Protein AF-A0A354UBU0-F1 (afdb_monomer_lite)

Foldseek 3Di:
DPPPQQKDKDQADPVCPVVVVVVLVVVVWDWDDDPQWPIWTDDDQWIWTQGPRRIIMIHGD

Structure (mmCIF, N/CA/C/O backbone):
data_AF-A0A354UBU0-F1
#
_entry.id   AF-A0A354UBU0-F1
#
loop_
_atom_site.group_PDB
_atom_site.id
_atom_site.type_symbol
_atom_site.label_atom_id
_atom_site.label_alt_id
_atom_site.label_comp_id
_atom_site.label_asym_id
_atom_site.label_entity_id
_atom_site.label_seq_id
_atom_site.pdbx_PDB_ins_code
_atom_site.Cartn_x
_atom_site.Cartn_y
_atom_site.Cartn_z
_atom_site.occupancy
_atom_site.B_iso_or_equiv
_atom_site.auth_seq_id
_atom_site.auth_comp_id
_atom_site.auth_asym_id
_atom_site.auth_atom_id
_atom_site.pdbx_PDB_model_num
ATOM 1 N N . MET A 1 1 ? 10.838 -15.747 24.741 1.00 43.00 1 MET A N 1
ATOM 2 C CA . MET A 1 1 ? 9.787 -14.897 24.146 1.00 43.00 1 MET A CA 1
ATOM 3 C C . MET A 1 1 ? 9.821 -15.143 22.646 1.00 43.00 1 MET A C 1
ATOM 5 O O . MET A 1 1 ? 10.844 -14.811 22.062 1.00 43.00 1 MET A O 1
ATOM 9 N N . PRO A 1 2 ? 8.831 -15.799 22.016 1.00 46.03 2 PRO A N 1
ATOM 10 C CA . PRO A 1 2 ? 8.842 -15.913 20.569 1.00 46.03 2 PRO A CA 1
ATOM 11 C C . PRO A 1 2 ? 8.523 -14.531 20.000 1.00 46.03 2 PRO A C 1
ATOM 13 O O . PRO A 1 2 ? 7.465 -13.956 20.235 1.00 46.03 2 PRO A O 1
ATOM 16 N N . GLU A 1 3 ? 9.514 -13.970 19.329 1.00 53.00 3 GLU A N 1
ATOM 17 C CA . GLU A 1 3 ? 9.469 -12.741 18.553 1.00 53.00 3 GLU A CA 1
ATOM 18 C C . GLU A 1 3 ? 8.410 -12.894 17.455 1.00 53.00 3 GLU A C 1
ATOM 20 O O . GLU A 1 3 ? 8.657 -13.483 16.404 1.00 53.00 3 GLU A O 1
ATOM 25 N N . ASN A 1 4 ? 7.195 -12.421 17.745 1.00 54.34 4 ASN A N 1
ATOM 26 C CA . ASN A 1 4 ? 6.042 -12.496 16.856 1.00 54.34 4 ASN A CA 1
ATOM 27 C C . ASN A 1 4 ? 6.280 -11.579 15.646 1.00 54.34 4 ASN A C 1
ATOM 29 O O . ASN A 1 4 ? 5.864 -10.421 15.615 1.00 54.34 4 ASN A O 1
ATOM 33 N N . LYS A 1 5 ? 7.039 -12.069 14.663 1.00 60.44 5 LYS A N 1
ATOM 34 C CA . LYS A 1 5 ? 7.306 -11.380 13.400 1.00 60.44 5 LYS A CA 1
ATOM 35 C C . LYS A 1 5 ? 6.048 -11.449 12.534 1.00 60.44 5 LYS A C 1
ATOM 37 O O . LYS A 1 5 ? 6.009 -12.170 11.543 1.00 60.44 5 LYS A O 1
ATOM 42 N N . ASN A 1 6 ? 5.034 -10.655 12.877 1.00 81.25 6 ASN A N 1
ATOM 43 C CA . ASN A 1 6 ? 3.853 -10.400 12.044 1.00 81.25 6 ASN A CA 1
ATOM 44 C C . ASN A 1 6 ? 4.217 -9.513 10.833 1.00 81.25 6 ASN A C 1
ATOM 46 O O . ASN A 1 6 ? 3.529 -8.542 10.530 1.00 81.25 6 ASN A O 1
ATOM 50 N N . CYS A 1 7 ? 5.339 -9.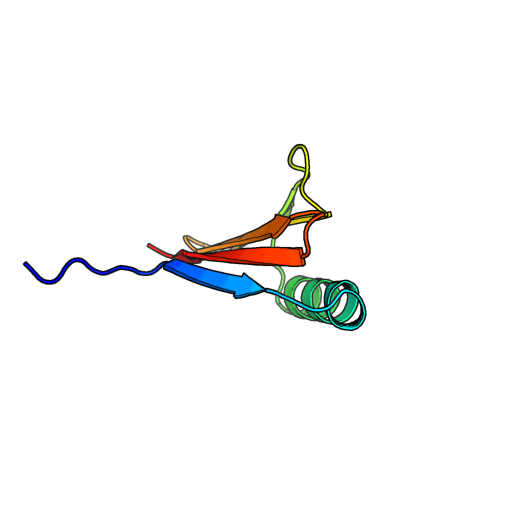799 10.166 1.00 86.75 7 CYS A N 1
ATOM 51 C CA . CYS A 1 7 ? 5.855 -9.049 9.031 1.00 86.75 7 CYS A CA 1
ATOM 52 C C . CYS A 1 7 ? 6.155 -10.010 7.879 1.00 86.75 7 CYS A C 1
ATOM 54 O O . CYS A 1 7 ? 7.048 -10.853 7.967 1.00 86.75 7 CYS A O 1
ATOM 56 N N . ILE A 1 8 ? 5.400 -9.875 6.794 1.00 90.12 8 ILE A N 1
ATOM 57 C CA . ILE A 1 8 ? 5.581 -10.618 5.553 1.00 90.12 8 ILE A CA 1
ATOM 58 C C . ILE A 1 8 ? 6.217 -9.672 4.544 1.00 90.12 8 ILE A C 1
ATOM 60 O O . ILE A 1 8 ? 5.672 -8.612 4.246 1.00 90.12 8 ILE A O 1
ATOM 64 N N . VAL A 1 9 ? 7.355 -10.074 3.985 1.00 93.12 9 VAL A N 1
ATOM 65 C CA . VAL A 1 9 ? 8.023 -9.340 2.909 1.00 93.12 9 VAL A CA 1
ATOM 66 C C . VAL A 1 9 ? 8.142 -10.256 1.702 1.00 93.12 9 VAL A C 1
ATOM 68 O O . VAL A 1 9 ? 8.686 -11.354 1.811 1.00 93.12 9 VAL A O 1
ATOM 71 N N . LYS A 1 10 ? 7.632 -9.815 0.552 1.00 93.50 10 LYS A N 1
ATOM 72 C CA . LYS A 1 10 ? 7.720 -10.550 -0.715 1.00 93.50 10 LYS A CA 1
ATOM 73 C C . LYS A 1 10 ? 7.985 -9.610 -1.881 1.00 93.50 10 LYS A C 1
ATOM 75 O O . LYS A 1 10 ? 7.687 -8.423 -1.809 1.00 93.50 10 LYS A O 1
ATOM 80 N N . LEU A 1 11 ? 8.535 -10.152 -2.960 1.00 94.88 11 LEU A N 1
ATOM 81 C CA . LEU A 1 11 ? 8.582 -9.468 -4.246 1.00 94.88 11 LEU A CA 1
ATOM 82 C C . LEU A 1 11 ? 7.299 -9.801 -5.014 1.00 94.88 11 LEU A C 1
ATOM 84 O O . LEU A 1 11 ? 6.964 -10.975 -5.167 1.00 94.88 11 LEU A O 1
ATOM 88 N N . LEU A 1 12 ? 6.578 -8.776 -5.456 1.00 93.25 12 LEU A N 1
ATOM 89 C CA . LEU A 1 12 ? 5.350 -8.896 -6.226 1.00 93.25 12 LEU A CA 1
ATOM 90 C C . LEU A 1 12 ? 5.618 -8.457 -7.677 1.00 93.25 12 LEU A C 1
ATOM 92 O O . LEU A 1 12 ? 6.016 -7.305 -7.889 1.00 93.25 12 LEU A O 1
ATOM 96 N N . PRO A 1 13 ? 5.403 -9.337 -8.671 1.00 93.81 13 PRO A N 1
ATOM 97 C CA . PRO A 1 13 ? 5.46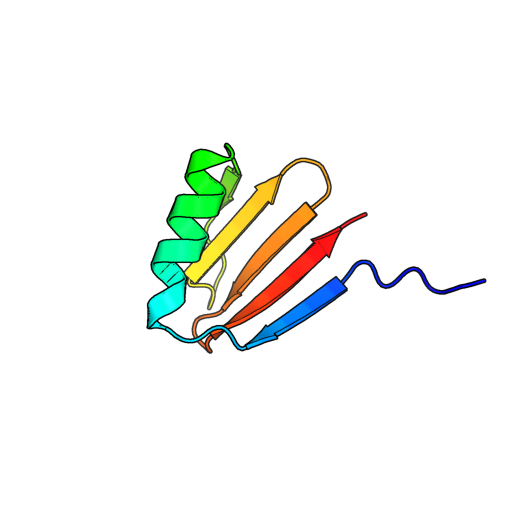3 -8.980 -10.087 1.00 93.81 13 PRO A CA 1
ATOM 98 C C . PRO A 1 13 ? 4.542 -7.805 -10.427 1.00 93.81 13 PRO A C 1
ATOM 100 O O . PRO A 1 13 ? 3.446 -7.713 -9.876 1.00 93.81 13 PRO A O 1
ATOM 103 N N . ALA A 1 14 ? 4.974 -6.940 -11.350 1.00 90.38 14 ALA A N 1
ATOM 104 C CA . ALA A 1 14 ? 4.249 -5.724 -11.736 1.00 90.38 14 ALA A CA 1
ATOM 105 C C . ALA A 1 14 ? 2.803 -5.994 -12.187 1.00 90.38 14 ALA A C 1
ATOM 107 O O . ALA A 1 14 ? 1.900 -5.246 -11.836 1.00 90.38 14 ALA A O 1
ATOM 108 N N . GLU A 1 15 ? 2.578 -7.110 -12.882 1.00 92.75 15 GLU A N 1
ATOM 109 C CA . GLU A 1 15 ? 1.260 -7.551 -13.363 1.00 92.75 15 GLU A CA 1
ATOM 110 C C . GLU A 1 15 ? 0.249 -7.798 -12.230 1.00 92.75 15 GLU A C 1
ATOM 112 O O . GLU A 1 15 ? -0.957 -7.708 -12.434 1.00 92.75 15 GLU A O 1
ATOM 117 N N . LEU A 1 16 ? 0.728 -8.095 -11.016 1.00 94.06 16 LEU A N 1
ATOM 118 C CA . LEU A 1 16 ? -0.119 -8.354 -9.850 1.00 94.06 16 LEU A CA 1
ATOM 119 C C . LEU A 1 16 ? -0.337 -7.111 -8.977 1.00 94.06 16 LEU A C 1
ATOM 121 O O . LEU A 1 16 ? -1.023 -7.202 -7.959 1.00 94.06 16 LEU A O 1
ATOM 125 N N . HIS A 1 17 ? 0.251 -5.960 -9.325 1.00 93.12 17 HIS A N 1
ATOM 126 C CA . HIS A 1 17 ? 0.140 -4.733 -8.525 1.00 93.12 17 HIS A CA 1
ATOM 127 C C . HIS A 1 17 ? -1.298 -4.216 -8.509 1.00 93.12 17 HIS A C 1
ATOM 129 O O . HIS A 1 17 ? -1.829 -3.937 -7.434 1.00 93.12 17 HIS A O 1
ATOM 135 N N . ASP A 1 18 ? -1.931 -4.163 -9.680 1.00 93.19 18 ASP A N 1
ATOM 136 C CA . ASP A 1 18 ? -3.316 -3.709 -9.824 1.00 93.19 18 ASP A CA 1
ATOM 137 C C . ASP A 1 18 ? -4.293 -4.727 -9.222 1.00 93.19 18 ASP A C 1
ATOM 139 O O . ASP A 1 18 ? -5.169 -4.359 -8.448 1.00 93.19 18 ASP A O 1
ATOM 143 N N . VAL A 1 19 ? -4.046 -6.029 -9.427 1.00 95.00 19 VAL A N 1
ATOM 144 C CA . VAL A 1 19 ? -4.834 -7.106 -8.798 1.00 95.00 19 VAL A CA 1
ATOM 145 C C . VAL A 1 19 ? -4.804 -7.005 -7.270 1.00 95.00 19 VAL A C 1
ATOM 147 O O . VAL A 1 19 ? -5.826 -7.194 -6.608 1.00 95.00 19 VAL A O 1
ATOM 150 N N . LEU A 1 20 ? -3.639 -6.704 -6.686 1.00 94.44 20 LEU A N 1
ATOM 151 C CA . LEU A 1 20 ? -3.520 -6.504 -5.244 1.00 94.44 20 LEU A CA 1
ATOM 152 C C . LEU A 1 20 ? -4.291 -5.261 -4.791 1.00 94.44 20 LEU A C 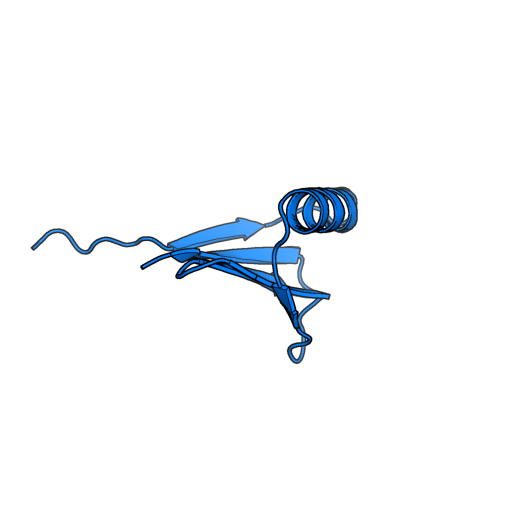1
ATOM 154 O O . LEU A 1 20 ? -4.974 -5.321 -3.770 1.00 94.44 20 LEU A O 1
ATOM 158 N N . ARG A 1 21 ? -4.192 -4.151 -5.525 1.00 94.25 21 ARG A N 1
ATOM 159 C CA . ARG A 1 21 ? -4.933 -2.925 -5.219 1.00 94.25 21 ARG A CA 1
ATOM 160 C C . ARG A 1 21 ? -6.442 -3.182 -5.224 1.00 94.25 21 ARG A C 1
ATOM 162 O O 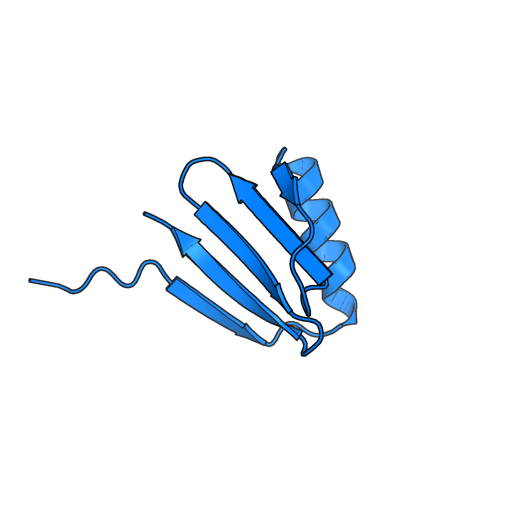. ARG A 1 21 ? -7.082 -2.912 -4.211 1.00 94.25 21 ARG A O 1
ATOM 169 N N . ASP A 1 22 ? -6.979 -3.773 -6.287 1.00 95.44 22 ASP A N 1
ATOM 170 C CA . ASP A 1 22 ? -8.410 -4.073 -6.419 1.00 95.44 22 ASP A CA 1
ATOM 171 C C . ASP A 1 22 ? -8.886 -5.005 -5.298 1.00 95.44 22 ASP A C 1
ATOM 173 O O . ASP A 1 22 ? -9.934 -4.806 -4.684 1.00 95.44 22 ASP A O 1
ATOM 177 N N . ALA A 1 23 ? -8.073 -6.011 -4.962 1.00 95.25 23 ALA A N 1
ATOM 178 C CA . ALA A 1 23 ? -8.343 -6.932 -3.867 1.00 95.25 23 ALA A CA 1
ATOM 179 C C . ALA A 1 23 ? -8.379 -6.242 -2.490 1.00 95.25 23 ALA A C 1
ATOM 181 O O . ALA A 1 23 ? -9.127 -6.680 -1.607 1.00 95.25 23 ALA A O 1
ATOM 182 N N . LEU A 1 24 ? -7.559 -5.213 -2.274 1.00 95.06 24 LEU A N 1
ATOM 183 C CA . LEU A 1 24 ? -7.539 -4.420 -1.044 1.00 95.06 24 LEU A CA 1
ATOM 184 C C . LEU A 1 24 ? -8.723 -3.440 -1.003 1.00 95.06 24 LEU A C 1
ATOM 186 O O . LEU A 1 24 ? -9.377 -3.324 0.033 1.00 95.06 24 LEU A O 1
ATOM 190 N N . GLU A 1 25 ? -9.063 -2.821 -2.133 1.00 95.31 25 GLU A N 1
ATOM 191 C CA . GLU A 1 25 ? -10.205 -1.912 -2.280 1.00 95.31 25 GLU A CA 1
ATOM 192 C C . GLU A 1 25 ? -11.540 -2.634 -2.076 1.00 95.31 25 GLU A C 1
ATOM 194 O O . GLU A 1 25 ? -12.343 -2.216 -1.244 1.00 95.31 25 GLU A O 1
ATOM 199 N N . ALA A 1 26 ? -11.724 -3.804 -2.695 1.00 96.44 26 ALA A N 1
ATOM 200 C CA . ALA A 1 26 ? -12.893 -4.662 -2.485 1.00 96.44 26 ALA A CA 1
ATOM 201 C C . ALA A 1 26 ? -13.055 -5.119 -1.022 1.00 96.44 26 ALA A C 1
ATOM 203 O O . ALA A 1 26 ? -14.135 -5.525 -0.596 1.00 96.44 26 ALA A O 1
ATOM 204 N N . ARG A 1 27 ? -11.972 -5.073 -0.236 1.00 95.12 27 ARG A N 1
ATOM 205 C CA . ARG A 1 27 ? -11.965 -5.384 1.198 1.00 95.12 27 ARG A CA 1
ATOM 206 C C . ARG A 1 27 ? -12.026 -4.130 2.071 1.00 95.12 27 ARG A C 1
ATOM 208 O O . ARG A 1 27 ? -11.804 -4.262 3.276 1.00 95.12 27 ARG A O 1
ATOM 215 N N . CYS A 1 28 ? -12.317 -2.960 1.508 1.00 94.81 28 CYS A N 1
ATOM 216 C CA . CYS A 1 28 ? -12.399 -1.674 2.201 1.00 94.81 28 CYS A CA 1
ATOM 217 C C . CYS A 1 28 ? -11.139 -1.375 3.028 1.00 94.81 28 CYS A C 1
ATOM 219 O O . CYS A 1 28 ? -11.223 -1.154 4.236 1.00 94.81 28 CYS A O 1
ATOM 221 N N . TRP A 1 29 ? -9.963 -1.490 2.411 1.00 96.75 29 TRP A N 1
ATOM 222 C CA . TRP A 1 29 ? -8.729 -0.967 2.996 1.00 96.75 29 TRP A CA 1
ATOM 223 C C . TRP A 1 29 ? -8.602 0.527 2.706 1.00 96.75 29 TRP A C 1
ATOM 225 O O . TRP A 1 29 ? -8.986 0.991 1.635 1.00 96.75 29 TRP A O 1
ATOM 235 N N . ASP A 1 30 ? -8.014 1.260 3.645 1.00 95.56 30 ASP A N 1
ATOM 236 C CA . ASP A 1 30 ? -7.763 2.689 3.510 1.00 95.56 30 ASP A CA 1
ATOM 237 C C . ASP A 1 30 ? -6.441 2.921 2.784 1.00 95.56 30 ASP A C 1
ATOM 239 O O . ASP A 1 30 ? -5.381 2.479 3.242 1.00 95.56 30 ASP A O 1
ATOM 243 N N . PHE A 1 31 ? -6.489 3.624 1.655 1.00 95.19 31 PHE A N 1
ATOM 244 C CA . PHE A 1 31 ? -5.303 3.921 0.861 1.00 95.19 31 PHE A CA 1
ATOM 245 C C . PHE A 1 31 ? -4.714 5.286 1.206 1.00 95.19 31 PHE A C 1
ATOM 247 O O . PHE A 1 31 ? -5.414 6.260 1.466 1.00 95.19 31 PHE A O 1
ATOM 254 N N . SER A 1 32 ? -3.389 5.347 1.182 1.00 92.75 32 SER A N 1
ATOM 255 C CA . SER A 1 32 ? -2.592 6.553 1.366 1.00 92.75 32 SER A CA 1
ATOM 256 C C . SER A 1 32 ? -1.369 6.504 0.458 1.00 92.75 32 SER A C 1
ATOM 258 O O . SER A 1 32 ? -0.883 5.431 0.083 1.00 92.75 32 SER A O 1
ATOM 260 N N . GLU A 1 33 ? -0.861 7.679 0.110 1.00 88.56 33 GLU A N 1
ATOM 261 C CA . GLU A 1 33 ? 0.374 7.811 -0.652 1.00 88.56 33 GLU A CA 1
ATOM 262 C C . GLU A 1 33 ? 1.585 7.817 0.284 1.00 88.56 33 GLU A C 1
ATOM 264 O O . GLU A 1 33 ? 1.533 8.307 1.415 1.00 88.56 33 GLU A O 1
ATOM 269 N N . LEU A 1 34 ? 2.697 7.250 -0.182 1.00 89.00 34 LEU A N 1
ATOM 270 C CA . LEU A 1 34 ? 3.962 7.243 0.543 1.00 89.00 34 LEU A CA 1
ATOM 271 C C . LEU A 1 34 ? 5.105 7.399 -0.469 1.00 89.00 34 LEU A C 1
ATOM 273 O O . LEU A 1 34 ? 5.033 6.805 -1.549 1.00 89.00 34 LEU A O 1
ATOM 277 N N . PRO A 1 35 ? 6.165 8.171 -0.166 1.00 90.25 35 PRO A N 1
ATOM 278 C CA . PRO A 1 35 ? 7.272 8.347 -1.096 1.00 90.25 35 PRO A CA 1
ATOM 279 C C . PRO A 1 35 ? 7.864 7.005 -1.528 1.00 90.25 35 PRO A C 1
ATOM 281 O O . PRO A 1 35 ? 8.089 6.119 -0.702 1.00 90.25 35 PRO A O 1
ATOM 284 N N . TYR A 1 36 ? 8.135 6.863 -2.826 1.00 88.56 36 TYR A N 1
ATOM 285 C CA . TYR A 1 36 ? 8.707 5.648 -3.424 1.00 88.56 36 TYR A CA 1
ATOM 286 C C . TYR A 1 36 ? 7.815 4.392 -3.333 1.00 88.56 36 TYR A C 1
ATOM 288 O O . TYR A 1 36 ? 8.265 3.292 -3.679 1.00 88.56 36 TYR A O 1
ATOM 296 N N . ALA A 1 37 ? 6.558 4.543 -2.907 1.00 92.56 37 ALA A N 1
ATOM 297 C CA . ALA A 1 37 ? 5.551 3.495 -2.909 1.00 92.56 37 ALA A CA 1
ATOM 298 C C . ALA A 1 37 ? 4.539 3.683 -4.042 1.00 92.56 37 ALA A C 1
ATOM 300 O O . ALA A 1 37 ? 4.195 4.804 -4.403 1.00 92.56 37 ALA A O 1
ATOM 301 N N . LYS A 1 38 ? 4.043 2.561 -4.567 1.00 92.81 38 LYS A N 1
ATOM 302 C CA . LYS A 1 38 ? 2.875 2.524 -5.449 1.00 92.81 38 LYS A CA 1
ATOM 303 C C . LYS A 1 38 ? 1.617 2.884 -4.672 1.00 92.81 38 LYS A C 1
ATOM 305 O O . LYS A 1 38 ? 0.824 3.694 -5.128 1.00 92.81 38 LYS A O 1
ATOM 310 N N . PHE A 1 39 ? 1.452 2.273 -3.503 1.00 93.62 39 PHE A N 1
A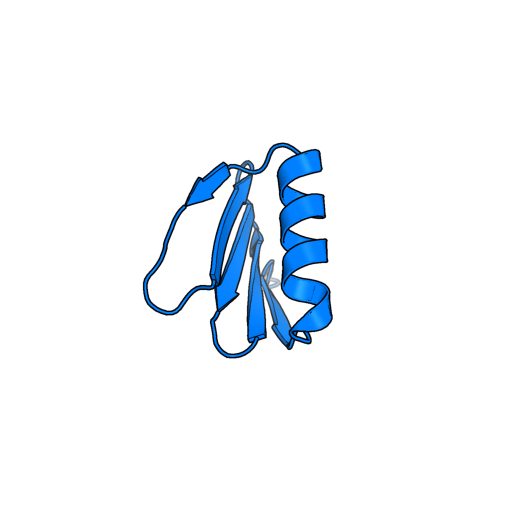TOM 311 C CA . PHE A 1 39 ? 0.402 2.604 -2.553 1.00 93.62 39 PHE A CA 1
ATOM 312 C C . PHE A 1 39 ? 0.756 2.065 -1.167 1.00 93.62 39 PHE A C 1
ATOM 314 O O . PHE A 1 39 ? 1.494 1.082 -1.013 1.00 93.62 39 PHE A O 1
ATOM 321 N N . LYS A 1 40 ? 0.173 2.692 -0.151 1.00 95.00 40 LYS A N 1
ATOM 322 C CA . LYS A 1 40 ? 0.052 2.138 1.190 1.00 95.00 40 LYS A CA 1
ATOM 323 C C . LYS A 1 40 ? -1.424 1.898 1.469 1.00 95.00 40 LYS A C 1
ATOM 325 O O . LYS A 1 40 ? -2.222 2.816 1.349 1.00 95.00 40 LYS A O 1
ATOM 330 N N . ALA A 1 41 ? -1.761 0.685 1.874 1.00 96.06 41 ALA A N 1
ATOM 331 C CA . ALA A 1 41 ? -3.087 0.310 2.327 1.00 96.06 41 ALA A CA 1
ATOM 332 C C . ALA A 1 41 ? -3.035 -0.024 3.822 1.00 96.06 41 ALA A C 1
ATOM 334 O O . ALA A 1 41 ? -2.109 -0.692 4.290 1.00 96.06 41 ALA A O 1
ATOM 335 N N . VAL A 1 42 ? -4.029 0.418 4.580 1.00 94.44 42 VAL A N 1
ATOM 336 C CA . VAL A 1 42 ? -4.139 0.154 6.014 1.00 94.44 42 VAL A CA 1
ATOM 337 C C . VAL A 1 42 ? -5.523 -0.392 6.312 1.00 94.44 42 VAL A C 1
ATOM 339 O O . VAL A 1 42 ? -6.520 0.080 5.778 1.00 94.44 42 VAL A O 1
ATOM 342 N N . LYS A 1 43 ? -5.588 -1.404 7.173 1.00 93.88 43 LYS A N 1
ATOM 343 C CA . LYS A 1 43 ? -6.849 -1.867 7.741 1.00 93.88 43 LYS A CA 1
ATOM 344 C C . LYS A 1 43 ? -6.623 -2.365 9.157 1.00 93.88 43 LYS A C 1
ATOM 346 O O . LYS A 1 43 ? -5.805 -3.258 9.394 1.00 93.88 43 LYS A O 1
ATOM 351 N N . ASN A 1 44 ? -7.378 -1.817 10.107 1.00 89.88 44 ASN A N 1
ATOM 352 C CA . ASN A 1 44 ? -7.213 -2.089 11.536 1.00 89.88 44 ASN A CA 1
ATOM 353 C C . ASN A 1 44 ? -5.762 -1.827 11.991 1.00 89.88 44 ASN A C 1
ATOM 355 O O . ASN A 1 44 ? -5.288 -0.697 11.939 1.00 89.88 44 ASN A O 1
ATOM 359 N N . LYS A 1 45 ? -5.045 -2.877 12.414 1.00 90.00 45 LYS A N 1
ATOM 360 C CA . LYS A 1 45 ? -3.630 -2.835 12.816 1.00 90.00 45 LYS A CA 1
ATOM 361 C C . LYS A 1 45 ? -2.689 -3.465 11.782 1.00 90.00 45 LYS A C 1
ATOM 363 O O . LYS A 1 45 ? -1.555 -3.795 12.112 1.00 90.00 45 LYS A O 1
ATOM 368 N N . THR A 1 46 ? -3.165 -3.667 10.551 1.00 92.56 46 THR A N 1
ATOM 369 C CA . THR A 1 46 ? -2.369 -4.223 9.451 1.00 92.56 46 THR A CA 1
ATOM 370 C C . THR A 1 46 ? -2.070 -3.147 8.420 1.00 92.56 46 THR A C 1
ATOM 372 O O . THR A 1 46 ? -2.971 -2.464 7.939 1.00 92.56 46 THR A O 1
ATOM 375 N N . ASN A 1 47 ? -0.798 -3.018 8.065 1.00 93.19 47 ASN A N 1
ATOM 376 C CA . ASN A 1 47 ? -0.315 -2.157 6.997 1.00 93.19 47 ASN A CA 1
ATOM 377 C C . ASN A 1 47 ? 0.173 -3.036 5.849 1.00 93.19 47 ASN A C 1
ATOM 379 O O . ASN A 1 47 ? 0.930 -3.971 6.085 1.00 93.19 47 ASN A O 1
ATOM 383 N N . ALA A 1 48 ? -0.212 -2.712 4.622 1.00 94.62 48 ALA A N 1
ATOM 384 C CA . ALA A 1 48 ? 0.330 -3.286 3.403 1.00 94.62 48 ALA A CA 1
ATOM 385 C C . ALA A 1 48 ? 0.939 -2.157 2.565 1.00 94.62 48 ALA A C 1
ATOM 387 O O . ALA A 1 48 ? 0.256 -1.205 2.200 1.00 94.62 48 ALA A O 1
ATOM 388 N N . VAL A 1 49 ? 2.233 -2.238 2.277 1.00 95.56 49 VAL A N 1
ATOM 389 C CA . VAL A 1 49 ? 2.966 -1.233 1.503 1.00 95.56 49 VAL A CA 1
ATOM 390 C C . VAL A 1 49 ? 3.590 -1.915 0.301 1.00 95.56 49 VAL A C 1
ATOM 392 O O . VAL A 1 49 ? 4.376 -2.850 0.461 1.00 95.56 49 VAL A O 1
AT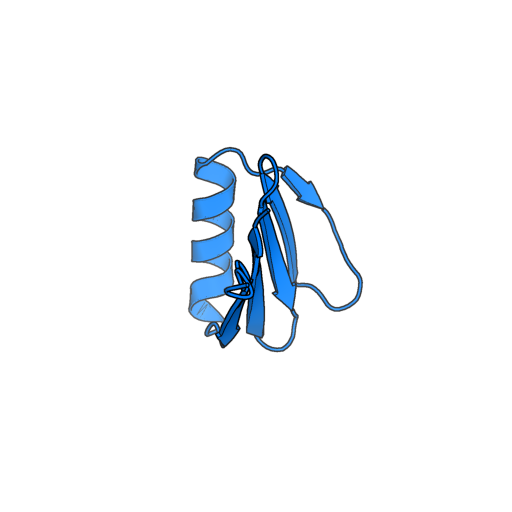OM 395 N N . LEU A 1 50 ? 3.259 -1.434 -0.894 1.00 95.81 50 LEU A N 1
ATOM 396 C CA . LEU A 1 50 ? 3.879 -1.880 -2.134 1.00 95.81 50 LEU A CA 1
ATOM 397 C C . LEU A 1 50 ? 4.814 -0.787 -2.653 1.00 95.81 50 LEU A C 1
ATOM 399 O O . LEU A 1 50 ? 4.372 0.311 -2.982 1.00 95.81 50 LEU A O 1
ATOM 403 N N . TYR A 1 51 ? 6.107 -1.082 -2.732 1.00 95.31 51 TYR A N 1
ATOM 404 C CA . TYR A 1 51 ? 7.121 -0.160 -3.238 1.00 95.31 51 TYR A CA 1
ATOM 405 C C . TYR A 1 51 ? 7.222 -0.193 -4.765 1.00 95.31 51 TYR A C 1
ATOM 407 O O . TYR A 1 51 ? 6.937 -1.211 -5.394 1.00 95.31 51 TYR A O 1
ATOM 415 N N . ASN A 1 52 ? 7.730 0.890 -5.360 1.00 91.75 52 ASN A N 1
ATOM 416 C CA . ASN A 1 52 ? 7.979 0.974 -6.806 1.00 91.75 52 ASN A CA 1
ATOM 417 C C . ASN A 1 52 ? 8.948 -0.106 -7.322 1.00 91.75 52 ASN A C 1
ATOM 419 O O . ASN A 1 52 ? 8.906 -0.455 -8.496 1.00 91.75 52 ASN A O 1
ATOM 423 N N . SER A 1 53 ? 9.783 -0.675 -6.447 1.00 91.56 53 SER A N 1
ATOM 424 C CA . SER A 1 53 ? 10.665 -1.810 -6.751 1.00 91.56 53 SER A CA 1
ATOM 425 C C . SER A 1 53 ? 9.950 -3.168 -6.837 1.00 91.56 53 SER A C 1
ATOM 427 O O . SER A 1 53 ? 10.600 -4.183 -7.066 1.00 91.56 53 SER A O 1
ATOM 429 N N . GLY A 1 54 ? 8.637 -3.218 -6.589 1.00 92.94 54 GLY A N 1
ATOM 430 C CA . GLY A 1 54 ? 7.859 -4.456 -6.483 1.00 92.94 54 GLY A CA 1
ATOM 431 C C . GLY A 1 54 ? 7.931 -5.115 -5.104 1.00 92.94 54 GLY A C 1
ATOM 432 O O . GLY A 1 54 ? 7.324 -6.160 -4.888 1.00 92.94 54 GLY A O 1
ATOM 433 N N . LYS A 1 55 ? 8.646 -4.530 -4.137 1.00 95.00 55 LYS A N 1
ATOM 434 C CA . LYS A 1 55 ? 8.678 -5.042 -2.761 1.00 95.00 55 LYS A CA 1
ATOM 435 C C . LYS A 1 55 ? 7.329 -4.797 -2.076 1.00 95.00 55 LYS A C 1
ATOM 437 O O . LYS A 1 55 ? 6.942 -3.650 -1.881 1.00 95.00 55 LYS A O 1
ATOM 442 N N . LEU A 1 56 ? 6.658 -5.864 -1.662 1.00 95.25 56 LEU A N 1
ATOM 443 C CA . LEU A 1 56 ? 5.462 -5.850 -0.826 1.00 95.25 56 LEU A CA 1
ATOM 444 C C . LEU A 1 56 ? 5.850 -6.137 0.627 1.00 95.25 56 LEU A C 1
ATOM 446 O O . LEU A 1 56 ? 6.492 -7.148 0.916 1.00 95.25 56 LEU A O 1
ATOM 450 N N . VAL A 1 57 ? 5.438 -5.261 1.536 1.00 94.56 57 VAL A N 1
ATOM 451 C CA . VAL A 1 57 ? 5.595 -5.418 2.984 1.00 94.56 57 VAL A CA 1
ATOM 452 C C . VAL A 1 57 ? 4.214 -5.408 3.621 1.00 94.56 57 VAL A C 1
ATOM 454 O O . VAL A 1 57 ? 3.482 -4.436 3.471 1.00 94.56 57 VAL A O 1
ATOM 457 N N . ILE A 1 58 ? 3.863 -6.469 4.341 1.00 93.31 58 ILE A N 1
ATOM 458 C CA . ILE A 1 58 ? 2.637 -6.553 5.134 1.00 93.31 58 ILE A CA 1
ATOM 459 C C . ILE A 1 58 ? 3.035 -6.699 6.595 1.00 93.31 58 ILE A C 1
ATOM 461 O O . ILE A 1 58 ? 3.700 -7.668 6.949 1.00 93.31 58 ILE A O 1
ATOM 465 N N . GLN A 1 59 ? 2.628 -5.757 7.437 1.00 92.25 59 GLN A N 1
ATOM 466 C CA . GLN A 1 59 ? 2.931 -5.750 8.862 1.00 92.25 59 GLN A CA 1
ATOM 467 C C . GLN A 1 59 ? 1.641 -5.651 9.677 1.00 92.25 59 GLN A C 1
ATOM 469 O O . GLN A 1 59 ? 0.919 -4.662 9.560 1.00 92.25 59 GLN A O 1
ATOM 474 N N . GLY A 1 60 ? 1.365 -6.665 10.493 1.00 89.38 60 GLY A N 1
ATOM 475 C CA . GLY A 1 60 ? 0.273 -6.691 11.466 1.00 89.38 60 GLY A CA 1
ATOM 476 C C . GLY A 1 60 ? 0.775 -6.477 12.895 1.00 89.38 60 GLY A C 1
ATOM 477 O O . GLY A 1 60 ? 1.938 -6.755 13.189 1.00 89.38 60 GLY A O 1
ATOM 478 N N . ALA A 1 61 ? -0.106 -5.996 13.773 1.00 67.06 61 ALA A N 1
ATOM 479 C CA . ALA A 1 61 ? 0.080 -6.056 15.224 1.00 67.06 61 ALA A CA 1
ATOM 480 C C . ALA A 1 61 ? -0.533 -7.344 15.777 1.00 67.06 61 ALA A C 1
ATOM 482 O O . ALA A 1 61 ? -1.725 -7.584 15.482 1.00 67.06 61 ALA A O 1
#

Radius of gyration: 11.79 Å; chains: 1; bounding box: 24×24×38 Å

pLDDT: mean 89.23, std 12.21, range [43.0, 96.75]

Secondary structure (DSSP, 8-state):
------EEEEE--THHHHHHHHHHHTTTPEEE--TTEEEEEEETTEEEEEETTSEEEEEE-

Sequence (61 aa):
MPENKNCIVKLLPAELHDVLRDALEARCWDFSELPYAKFKAVKNKTNAVLYNSGKLVIQGA